Protein AF-A0A5E7ZYU6-F1 (afdb_monomer_lite)

Secondary structure (DSSP, 8-state):
-------------------------PPP---S-BGGG---S-HHHHHHHHHHHHHHHHTT--GGGEEEEEEE-SSSSEEEEEEEHHHHHHHHHHHHHHHHHHHHHTS-----------PPPS-SSS--EEEEEETTTTEEEEEE--

Radius of gyration: 27.11 Å; chains: 1; bounding box: 69×70×67 Å

Sequence (146 aa):
MKKILPLLFMVISIACGAGKDSRPQTPLRIDAPLLSEFSTNNSDLTRALDQIITYLDSKNAPTDSLYLTDYQTDSIPWAFRIDHYRAFVEQDKFDREMAKEDSLRQLPSGGRGEIVYVPKSGNQSGHDRWITYNPKTSEINDYLDQ

Foldseek 3Di:
DDDDDDDPPPPPPPPPPPPPPPPPDPDQDDPFAQLVPDDDPPPLVVVLSVLVLVVCVVVVAPSVFKTFPDWDDPDPQTKTKIAGNVVSVLVVVVVVVVVVVVVVVPDPDPDDDDPDDDRDDFQPPQRIWIWTAGSVPRDIDIDRTD

pLDDT: mean 78.65, std 19.99, range [38.66, 98.25]

Structure (mmCIF, N/CA/C/O backbone):
data_AF-A0A5E7ZYU6-F1
#
_entry.id   AF-A0A5E7ZYU6-F1
#
loop_
_atom_site.group_PDB
_atom_site.id
_atom_site.type_symbol
_atom_site.label_atom_id
_atom_site.label_alt_id
_atom_site.label_comp_id
_atom_site.label_asym_id
_atom_site.label_entity_id
_atom_site.label_seq_id
_atom_site.pdbx_PDB_ins_code
_atom_site.Cartn_x
_atom_site.Cartn_y
_atom_site.Cartn_z
_atom_site.occupancy
_atom_site.B_iso_or_equiv
_atom_site.auth_seq_id
_atom_site.auth_comp_id
_atom_site.auth_asym_id
_atom_site.auth_atom_id
_atom_site.pdbx_PDB_model_num
ATOM 1 N N . MET A 1 1 ? 53.145 53.330 -49.407 1.00 46.53 1 MET A N 1
ATOM 2 C CA . MET A 1 1 ? 51.760 52.823 -49.531 1.00 46.53 1 MET A CA 1
ATOM 3 C C . MET A 1 1 ? 51.791 51.326 -49.829 1.00 46.53 1 MET A C 1
ATOM 5 O O . MET A 1 1 ? 52.088 50.953 -50.954 1.00 46.53 1 MET A O 1
ATOM 9 N N . LYS A 1 2 ? 51.529 50.475 -48.831 1.00 38.66 2 LYS A N 1
ATOM 10 C CA . LYS A 1 2 ? 51.184 49.050 -48.989 1.00 38.66 2 LYS A CA 1
ATOM 11 C C . LYS A 1 2 ? 50.161 48.696 -47.904 1.00 38.66 2 LYS A C 1
ATOM 13 O O . LYS A 1 2 ? 50.204 49.255 -46.814 1.00 38.66 2 LYS A O 1
ATOM 18 N N . LYS A 1 3 ? 49.181 47.893 -48.305 1.00 41.81 3 LYS A N 1
ATOM 19 C CA . LYS A 1 3 ? 47.851 47.730 -47.713 1.00 41.81 3 LYS A CA 1
ATOM 20 C C . LYS A 1 3 ? 47.840 46.665 -46.600 1.00 41.81 3 LYS A C 1
ATOM 22 O O . LYS A 1 3 ? 48.513 45.654 -46.735 1.00 41.81 3 LYS A O 1
ATOM 27 N N . ILE A 1 4 ? 47.067 46.952 -45.548 1.00 48.88 4 ILE A N 1
ATOM 28 C CA . ILE A 1 4 ? 46.089 46.117 -44.813 1.00 48.88 4 ILE A CA 1
ATOM 29 C C . ILE A 1 4 ? 46.239 44.586 -44.931 1.00 48.88 4 ILE A C 1
ATOM 31 O O . ILE A 1 4 ? 46.074 44.068 -46.031 1.00 48.88 4 ILE A O 1
ATOM 35 N N . LEU A 1 5 ? 46.339 43.881 -43.790 1.00 42.84 5 LEU A N 1
ATOM 36 C CA . LEU A 1 5 ? 45.341 42.869 -43.379 1.00 42.84 5 LEU A CA 1
ATOM 37 C C . LEU A 1 5 ? 45.514 42.469 -41.894 1.00 42.84 5 LEU A C 1
ATOM 39 O O . LEU A 1 5 ? 46.620 42.096 -41.504 1.00 42.84 5 LEU A O 1
ATOM 43 N N . PRO A 1 6 ? 44.465 42.542 -41.050 1.00 49.28 6 PRO A N 1
ATOM 44 C CA . PRO A 1 6 ? 44.532 42.074 -39.672 1.00 49.28 6 PRO A CA 1
ATOM 45 C C . PRO A 1 6 ? 44.463 40.544 -39.623 1.00 49.28 6 PRO A C 1
ATOM 47 O O . PRO A 1 6 ? 43.650 39.915 -40.302 1.00 49.28 6 PRO A O 1
ATOM 50 N N . LEU A 1 7 ? 45.329 39.958 -38.798 1.00 42.81 7 LEU A N 1
ATOM 51 C CA . LEU A 1 7 ? 45.365 38.535 -38.485 1.00 42.81 7 LEU A CA 1
ATOM 52 C C . LEU A 1 7 ? 44.094 38.177 -37.696 1.00 42.81 7 LEU A C 1
ATOM 54 O O . LEU A 1 7 ? 43.978 38.468 -36.506 1.00 42.81 7 LEU A O 1
ATOM 58 N N . LEU A 1 8 ? 43.116 37.599 -38.388 1.00 38.75 8 LEU A N 1
ATOM 59 C CA . LEU A 1 8 ? 41.886 37.077 -37.806 1.00 38.75 8 LEU A CA 1
ATOM 60 C C . LEU A 1 8 ? 42.243 35.825 -36.985 1.00 38.75 8 LEU A C 1
ATOM 62 O O . LEU A 1 8 ? 42.435 34.745 -37.542 1.00 38.75 8 LEU A O 1
ATOM 66 N N . PHE A 1 9 ? 42.375 35.965 -35.665 1.00 43.88 9 PHE A N 1
ATOM 67 C CA . PHE A 1 9 ? 42.447 34.819 -34.759 1.00 43.88 9 PHE A CA 1
ATOM 68 C C . PHE A 1 9 ? 41.070 34.146 -34.733 1.00 43.88 9 PHE A C 1
ATOM 70 O O . PHE A 1 9 ? 40.143 34.581 -34.051 1.00 43.88 9 PHE A O 1
ATOM 77 N N . MET A 1 10 ? 40.930 33.101 -35.544 1.00 42.09 10 MET A N 1
ATOM 78 C CA . MET A 1 10 ? 39.777 32.214 -35.556 1.00 42.09 10 MET A CA 1
ATOM 79 C C . MET A 1 10 ? 39.789 31.402 -34.256 1.00 42.09 10 MET A C 1
ATOM 81 O O . MET A 1 10 ? 40.557 30.454 -34.103 1.00 42.09 10 MET A O 1
ATOM 85 N N . VAL A 1 11 ? 38.960 31.807 -33.293 1.00 48.22 11 VAL A N 1
ATOM 86 C CA . VAL A 1 11 ? 38.672 31.021 -32.091 1.00 48.22 11 VAL A CA 1
ATOM 87 C C . VAL A 1 11 ? 37.893 29.786 -32.536 1.00 48.22 11 VAL A C 1
ATOM 89 O O . VAL A 1 11 ? 36.687 29.847 -32.777 1.00 48.22 11 VAL A O 1
ATOM 92 N N . ILE A 1 12 ? 38.588 28.658 -32.674 1.00 51.22 12 ILE A N 1
ATOM 93 C CA . ILE A 1 12 ? 37.953 27.351 -32.833 1.00 51.22 12 ILE A CA 1
ATOM 94 C C . ILE A 1 12 ? 37.361 26.997 -31.469 1.00 51.22 12 ILE A C 1
ATOM 96 O O . ILE A 1 12 ? 38.021 26.429 -30.602 1.00 51.22 12 ILE A O 1
ATOM 100 N N . SER A 1 13 ? 36.105 27.387 -31.265 1.00 45.88 13 SER A N 1
ATOM 101 C CA . SER A 1 13 ? 35.298 26.865 -30.169 1.00 45.88 13 SER A CA 1
ATOM 102 C C . SER A 1 13 ? 34.994 25.407 -30.493 1.00 45.88 13 SER A C 1
ATOM 104 O O . SER A 1 13 ? 34.065 25.112 -31.241 1.00 45.88 13 SER A O 1
ATOM 106 N N . ILE A 1 14 ? 35.792 24.486 -29.951 1.00 50.19 14 ILE A N 1
ATOM 107 C CA . ILE A 1 14 ? 35.398 23.082 -29.840 1.00 50.19 14 ILE A CA 1
ATOM 108 C C . ILE A 1 14 ? 34.304 23.045 -28.773 1.00 50.19 14 ILE A C 1
ATOM 110 O O . ILE A 1 14 ? 34.547 22.772 -27.600 1.00 50.19 14 ILE A O 1
ATOM 114 N N . ALA A 1 15 ? 33.079 23.366 -29.178 1.00 44.06 15 ALA A N 1
ATOM 115 C CA . ALA A 1 15 ? 31.910 22.905 -28.463 1.00 44.06 15 ALA A CA 1
ATOM 116 C C . ALA A 1 15 ? 31.835 21.394 -28.712 1.00 44.06 15 ALA A C 1
ATOM 118 O O . ALA A 1 15 ? 31.162 20.932 -29.631 1.00 44.06 15 ALA A O 1
ATOM 119 N N . CYS A 1 16 ? 32.563 20.615 -27.907 1.00 46.97 16 CYS A N 1
ATOM 120 C CA . CYS A 1 16 ? 32.175 19.236 -27.653 1.00 46.97 16 CYS A CA 1
ATOM 121 C C . CYS A 1 16 ? 30.817 19.322 -26.967 1.00 46.97 16 CYS A C 1
ATOM 123 O O . CYS A 1 16 ? 30.721 19.479 -25.750 1.00 46.97 16 CYS A O 1
ATOM 125 N N . GLY A 1 17 ? 29.764 19.312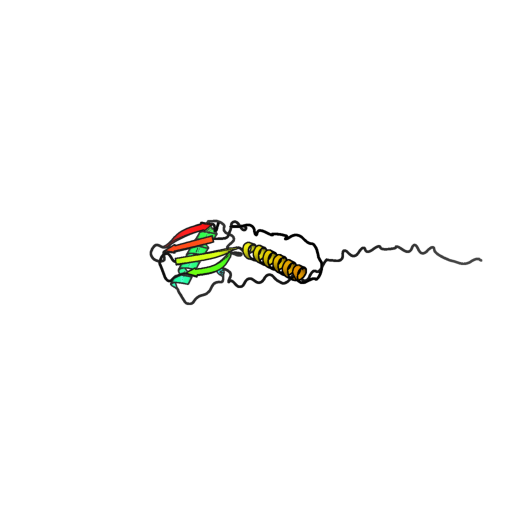 -27.784 1.00 44.34 17 GLY A N 1
ATOM 126 C CA . GLY A 1 17 ? 28.420 19.068 -27.318 1.00 44.34 17 GLY A CA 1
ATOM 127 C C . GLY A 1 17 ? 28.471 17.773 -26.531 1.00 44.34 17 GLY A C 1
ATOM 128 O O . GLY A 1 17 ? 28.723 16.709 -27.092 1.00 44.34 17 GLY A O 1
ATOM 129 N N . ALA A 1 18 ? 28.272 17.878 -25.220 1.0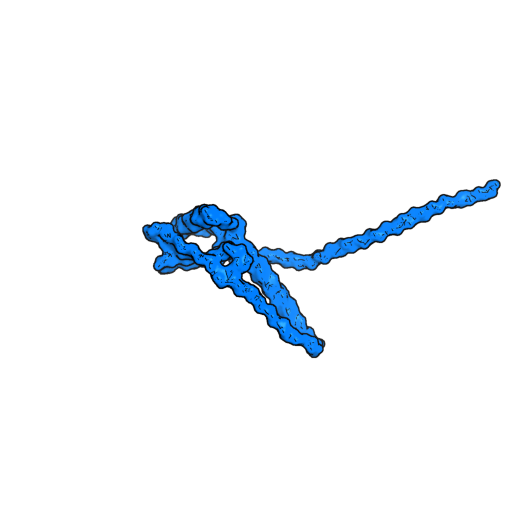0 48.84 18 ALA A N 1
ATOM 130 C CA . ALA A 1 18 ? 27.796 16.765 -24.436 1.00 48.84 18 ALA A CA 1
ATOM 131 C C . ALA A 1 18 ? 26.482 16.353 -25.097 1.00 48.84 18 ALA A C 1
ATOM 133 O O . ALA A 1 18 ? 25.446 16.991 -24.895 1.00 48.84 18 ALA A O 1
ATOM 134 N N . GLY A 1 19 ? 26.552 15.354 -25.977 1.00 45.38 19 GLY A N 1
ATOM 135 C CA . GLY A 1 19 ? 25.383 14.642 -26.439 1.00 45.38 19 GLY A CA 1
ATOM 136 C C . GLY A 1 19 ? 24.723 14.127 -25.178 1.00 45.38 19 GLY A C 1
ATOM 137 O O . GLY A 1 19 ? 25.194 13.167 -24.577 1.00 45.38 19 GLY A O 1
ATOM 138 N N . LYS A 1 20 ? 23.689 14.833 -24.713 1.00 46.19 20 LYS A N 1
ATOM 139 C CA . LYS A 1 20 ? 22.729 14.250 -23.794 1.00 46.19 20 LYS A CA 1
ATOM 140 C C . LYS A 1 20 ? 22.242 13.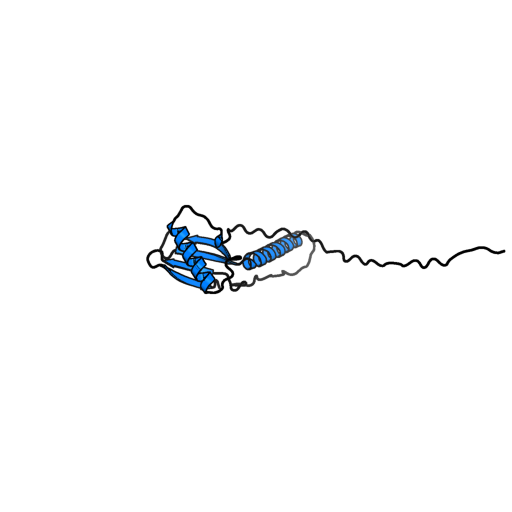016 -24.529 1.00 46.19 20 LYS A C 1
ATOM 142 O O . LYS A 1 20 ? 21.503 13.152 -25.506 1.00 46.19 20 LYS A O 1
ATOM 147 N N . ASP A 1 21 ? 22.708 11.855 -24.080 1.00 45.53 21 ASP A N 1
ATOM 148 C CA . ASP A 1 21 ? 22.101 10.559 -24.337 1.00 45.53 21 ASP A CA 1
ATOM 149 C C . ASP A 1 21 ? 20.642 10.674 -23.888 1.00 45.53 21 ASP A C 1
ATOM 151 O O . ASP A 1 21 ? 20.255 10.334 -22.774 1.00 45.53 21 ASP A O 1
ATOM 155 N N . SER A 1 22 ? 19.819 11.242 -24.759 1.00 52.50 22 SER A N 1
ATOM 156 C CA . SER A 1 22 ? 18.376 11.316 -24.629 1.00 52.50 22 SER A CA 1
ATOM 157 C C . SER A 1 22 ? 17.845 9.985 -25.124 1.00 52.50 22 SER A C 1
ATOM 159 O O . SER A 1 22 ? 17.102 9.897 -26.098 1.00 52.50 22 SER A O 1
ATOM 161 N N . ARG A 1 23 ? 18.273 8.906 -24.455 1.00 54.34 23 ARG A N 1
ATOM 162 C CA . ARG A 1 23 ? 17.544 7.649 -24.556 1.00 54.34 23 ARG A CA 1
ATOM 163 C C . ARG A 1 23 ? 16.117 7.986 -24.129 1.00 54.34 23 ARG A C 1
ATOM 165 O O . ARG A 1 23 ? 15.961 8.565 -23.051 1.00 54.34 23 ARG A O 1
ATOM 172 N N . PRO A 1 24 ? 15.101 7.708 -24.956 1.00 50.44 24 PRO A N 1
ATOM 173 C CA . PRO A 1 24 ? 13.725 7.940 -24.560 1.00 50.44 24 PRO A CA 1
ATOM 174 C C . PRO A 1 24 ? 13.473 7.147 -23.278 1.00 50.44 24 PRO A C 1
ATOM 176 O O . PRO A 1 24 ? 13.472 5.916 -23.278 1.00 50.44 24 PRO A O 1
ATOM 179 N N . GLN A 1 25 ? 13.344 7.858 -22.159 1.00 57.88 25 GLN A N 1
ATOM 180 C CA . GLN A 1 25 ? 12.895 7.257 -20.919 1.00 57.88 25 GLN A CA 1
ATOM 181 C C . GLN A 1 25 ? 11.412 6.991 -21.114 1.00 57.88 25 GLN A C 1
ATOM 183 O O . GLN A 1 25 ? 10.606 7.919 -21.124 1.00 57.88 25 GLN A O 1
ATOM 188 N N . THR A 1 26 ? 11.048 5.729 -21.333 1.00 65.50 26 THR A N 1
ATOM 189 C CA . THR A 1 26 ? 9.652 5.318 -21.156 1.00 65.50 26 THR A CA 1
ATOM 190 C C . THR A 1 26 ? 9.245 5.764 -19.750 1.00 65.50 26 THR A C 1
ATOM 192 O O . THR A 1 26 ? 9.991 5.459 -18.814 1.00 65.50 26 THR A O 1
ATOM 195 N N . PRO A 1 27 ? 8.159 6.530 -19.578 1.00 76.88 27 PRO A N 1
ATOM 196 C CA . PRO A 1 27 ? 7.738 6.947 -18.250 1.00 76.88 27 PRO A CA 1
ATOM 197 C C . PRO A 1 27 ? 7.449 5.705 -17.406 1.00 76.88 27 PRO A C 1
ATOM 199 O O . PRO A 1 27 ? 6.871 4.742 -17.913 1.00 76.88 27 PRO A O 1
ATOM 202 N N . LEU A 1 28 ? 7.869 5.726 -16.140 1.00 83.88 28 LEU A N 1
ATOM 203 C CA . LEU A 1 28 ? 7.492 4.685 -15.190 1.00 83.88 28 LEU A CA 1
ATOM 204 C C . LEU A 1 28 ? 5.966 4.672 -15.075 1.00 83.88 28 LEU A C 1
ATOM 206 O O . LEU A 1 28 ? 5.351 5.717 -14.852 1.00 83.88 28 LEU A O 1
ATOM 210 N N . ARG A 1 29 ? 5.366 3.496 -15.244 1.00 82.81 29 ARG A N 1
ATOM 211 C CA . ARG A 1 29 ? 3.922 3.312 -15.156 1.00 82.81 29 ARG A CA 1
ATOM 212 C C . ARG A 1 29 ? 3.599 2.558 -13.872 1.00 82.81 29 ARG A C 1
ATOM 214 O O . ARG A 1 29 ? 4.045 1.430 -13.700 1.00 82.81 29 ARG A O 1
ATOM 221 N N . ILE A 1 30 ? 2.865 3.207 -12.974 1.00 89.06 30 ILE A N 1
ATOM 222 C CA . ILE A 1 30 ? 2.407 2.619 -11.715 1.00 89.06 30 ILE A CA 1
ATOM 223 C C . ILE A 1 30 ? 0.897 2.455 -11.825 1.00 89.06 30 ILE A C 1
ATOM 225 O O . ILE A 1 30 ? 0.161 3.438 -11.806 1.00 89.06 30 ILE A O 1
ATOM 229 N N . ASP A 1 31 ? 0.447 1.212 -11.964 1.00 88.75 31 ASP A N 1
ATOM 230 C CA . ASP A 1 31 ? -0.972 0.861 -12.073 1.00 88.75 31 ASP A CA 1
ATOM 231 C C . ASP A 1 31 ? -1.570 0.557 -10.681 1.00 88.75 31 ASP A C 1
ATOM 233 O O . ASP A 1 31 ? -2.334 -0.388 -10.500 1.00 88.75 31 ASP A O 1
ATOM 237 N N . ALA A 1 32 ? -1.195 1.356 -9.680 1.00 93.69 32 ALA A N 1
ATOM 238 C CA . ALA A 1 32 ? -1.700 1.291 -8.313 1.00 93.69 32 ALA A CA 1
ATOM 239 C C . ALA A 1 32 ? -1.937 2.718 -7.788 1.00 93.69 32 ALA A C 1
ATOM 241 O O . ALA A 1 32 ? -1.174 3.626 -8.126 1.00 93.69 32 ALA A O 1
ATOM 242 N N . PRO A 1 33 ? -2.984 2.950 -6.983 1.00 95.81 33 PRO A N 1
ATOM 243 C CA . PRO A 1 33 ? -3.221 4.247 -6.365 1.00 95.81 33 PRO A CA 1
ATOM 244 C C . PRO A 1 33 ? -2.241 4.499 -5.216 1.00 95.81 33 PRO A C 1
ATOM 246 O O . PRO A 1 33 ? -1.861 3.574 -4.491 1.00 95.81 33 PRO A O 1
ATOM 249 N N . LEU A 1 34 ? -1.883 5.769 -5.011 1.00 96.62 34 LEU A N 1
ATOM 250 C CA . LEU A 1 34 ? -1.240 6.199 -3.772 1.00 96.62 34 LEU A CA 1
ATOM 251 C C . LEU A 1 34 ? -2.142 5.845 -2.587 1.00 96.62 34 LEU A C 1
ATOM 253 O O . LEU A 1 34 ? -3.361 6.016 -2.649 1.00 96.62 34 LEU A O 1
ATOM 257 N N . LEU A 1 35 ? -1.542 5.361 -1.501 1.00 95.81 35 LEU A N 1
ATOM 258 C CA . LEU A 1 35 ? -2.266 4.911 -0.315 1.00 95.81 35 LEU A CA 1
ATOM 259 C C . LEU A 1 35 ? -3.155 6.026 0.254 1.00 95.81 35 LEU A C 1
ATOM 261 O O . LEU A 1 35 ? -4.303 5.778 0.608 1.00 95.81 35 LEU A O 1
ATOM 265 N N . SER A 1 36 ? -2.639 7.256 0.282 1.00 94.44 36 SER A N 1
ATOM 266 C CA . SER A 1 36 ? -3.342 8.457 0.747 1.00 94.44 36 SER A CA 1
ATOM 267 C C . SER A 1 36 ? -4.416 8.978 -0.214 1.00 94.44 36 SER A C 1
ATOM 269 O O . SER A 1 36 ? -5.262 9.772 0.191 1.00 94.44 36 SER A O 1
ATOM 271 N N . GLU A 1 37 ? -4.403 8.544 -1.475 1.00 95.12 37 GLU A N 1
ATOM 272 C CA . GLU A 1 37 ? -5.358 8.965 -2.508 1.00 95.12 37 GLU A CA 1
ATOM 273 C C . GLU A 1 37 ? -6.409 7.889 -2.810 1.00 95.12 37 GLU A C 1
ATOM 275 O O . GLU A 1 37 ? -7.345 8.120 -3.584 1.00 95.12 37 GLU A O 1
ATOM 280 N N . PHE A 1 38 ? -6.279 6.701 -2.210 1.00 95.62 38 PHE A N 1
ATOM 281 C CA . PHE A 1 38 ? -7.235 5.625 -2.403 1.00 95.62 38 PHE A CA 1
ATOM 282 C C . PHE A 1 38 ? -8.621 6.040 -1.899 1.00 95.62 38 PHE A C 1
ATOM 284 O O . PHE A 1 38 ? -8.807 6.416 -0.743 1.00 95.62 38 PHE A O 1
ATOM 291 N N . SER A 1 39 ? -9.623 5.917 -2.769 1.00 93.31 39 SER A N 1
ATOM 292 C CA . SER A 1 39 ? -11.010 6.244 -2.451 1.00 93.31 39 SER A CA 1
ATOM 293 C C . SER A 1 39 ? -11.931 5.059 -2.722 1.00 93.31 39 SER A C 1
ATOM 295 O O . SER A 1 39 ? -11.780 4.316 -3.690 1.00 93.31 39 SER A O 1
ATOM 297 N N . THR A 1 40 ? -12.899 4.865 -1.831 1.00 95.25 40 THR A N 1
ATOM 298 C CA . THR A 1 40 ? -13.888 3.788 -1.902 1.00 95.25 40 THR A CA 1
ATOM 299 C C . THR A 1 40 ? -15.182 4.224 -1.225 1.00 95.25 40 THR A C 1
ATOM 301 O O . THR A 1 40 ? -15.173 5.073 -0.336 1.00 95.25 40 THR A O 1
ATOM 304 N N . ASN A 1 41 ? -16.301 3.615 -1.619 1.00 96.44 41 ASN A N 1
ATOM 305 C CA . ASN A 1 41 ? -17.601 3.838 -0.979 1.00 96.44 41 ASN A CA 1
ATOM 306 C C . ASN A 1 41 ? -17.797 2.973 0.282 1.00 96.44 41 ASN A C 1
ATOM 308 O O . ASN A 1 41 ? -18.808 3.105 0.969 1.00 96.44 41 ASN A O 1
ATOM 312 N N . ASN A 1 42 ? -16.865 2.060 0.580 1.00 96.06 42 ASN A N 1
ATOM 313 C CA . ASN A 1 42 ? -16.908 1.235 1.782 1.00 96.06 42 ASN A CA 1
ATOM 314 C C . ASN A 1 42 ? -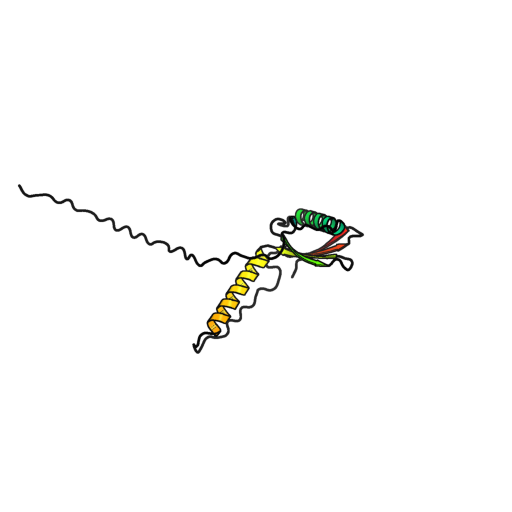16.322 2.009 2.974 1.00 96.06 42 ASN A C 1
ATOM 316 O O . ASN A 1 42 ? -15.106 2.104 3.120 1.00 96.06 42 ASN A O 1
ATOM 320 N N . SER A 1 43 ? -17.195 2.511 3.851 1.00 95.62 43 SER A N 1
ATOM 321 C CA . SER A 1 43 ? -16.799 3.321 5.009 1.00 95.62 43 SER A CA 1
ATOM 322 C C . SER A 1 43 ? -15.880 2.602 5.996 1.00 95.62 43 SER A C 1
ATOM 324 O O . SER A 1 43 ? -15.071 3.252 6.655 1.00 95.62 43 SER A O 1
ATOM 326 N N . ASP A 1 44 ? -16.006 1.279 6.130 1.00 95.62 44 ASP A N 1
ATOM 327 C CA . ASP A 1 44 ? -15.148 0.513 7.035 1.00 95.62 44 ASP A CA 1
ATOM 328 C C . ASP A 1 44 ? -13.748 0.339 6.438 1.00 95.62 44 ASP A C 1
ATOM 330 O O . ASP A 1 44 ? -12.762 0.446 7.165 1.00 95.62 44 ASP A O 1
ATOM 334 N N . LEU A 1 45 ? -13.649 0.165 5.115 1.00 96.94 45 LEU A N 1
ATOM 335 C CA . LEU A 1 45 ? -12.371 0.152 4.398 1.00 96.94 45 LEU A CA 1
ATOM 336 C C . LEU A 1 45 ? -11.680 1.518 4.440 1.00 96.94 45 LEU A C 1
ATOM 338 O O . LEU A 1 45 ? -10.489 1.572 4.728 1.00 96.94 45 LEU A O 1
ATOM 342 N N . THR A 1 46 ? -12.418 2.615 4.240 1.00 96.88 46 THR A N 1
ATOM 343 C CA . THR A 1 46 ? -11.882 3.976 4.417 1.00 96.88 46 THR A CA 1
ATOM 344 C C . THR A 1 46 ? -11.308 4.155 5.821 1.00 96.88 46 THR A C 1
ATOM 346 O O . THR A 1 46 ? -10.152 4.534 5.969 1.00 96.88 46 THR A O 1
ATOM 349 N N . ARG A 1 47 ? -12.070 3.782 6.859 1.00 96.31 47 ARG A N 1
ATOM 350 C CA . ARG A 1 47 ? -11.609 3.878 8.251 1.00 96.31 47 ARG A CA 1
ATOM 351 C C . ARG A 1 47 ? -10.367 3.023 8.509 1.00 96.31 47 ARG A C 1
ATOM 353 O O . ARG A 1 47 ? -9.471 3.466 9.220 1.00 96.31 47 ARG A O 1
ATOM 360 N N . ALA A 1 48 ? -10.315 1.808 7.963 1.00 97.25 48 ALA A N 1
ATOM 361 C CA . ALA A 1 48 ? -9.153 0.934 8.091 1.00 97.25 48 ALA A CA 1
ATOM 362 C C . ALA A 1 48 ? -7.901 1.573 7.474 1.00 97.25 48 ALA A C 1
ATOM 364 O O . ALA A 1 48 ? -6.856 1.610 8.118 1.00 97.25 48 ALA A O 1
ATOM 365 N N . LEU A 1 49 ? -8.019 2.124 6.264 1.00 97.44 49 LEU A N 1
ATOM 366 C CA . LEU A 1 49 ? -6.913 2.792 5.581 1.00 97.44 49 LEU A CA 1
ATOM 367 C C . LEU A 1 49 ? -6.452 4.047 6.326 1.00 97.44 49 LEU A C 1
ATOM 369 O O . LEU A 1 49 ? -5.251 4.213 6.507 1.00 97.44 49 LEU A O 1
ATOM 373 N N . ASP A 1 50 ? -7.367 4.858 6.861 1.00 97.25 50 ASP A N 1
ATOM 374 C CA . ASP A 1 50 ? -7.011 6.023 7.686 1.00 97.25 50 ASP A CA 1
ATOM 375 C C . ASP A 1 50 ? -6.198 5.618 8.929 1.00 97.25 50 ASP A C 1
ATOM 377 O O . ASP A 1 50 ? -5.213 6.270 9.291 1.00 97.25 50 ASP A O 1
ATOM 381 N N . GLN A 1 51 ? -6.586 4.518 9.588 1.00 97.69 51 GLN A N 1
ATOM 382 C CA . GLN A 1 51 ? -5.852 3.973 10.736 1.00 97.69 51 GLN A CA 1
ATOM 383 C C . GLN A 1 51 ? -4.470 3.454 10.328 1.00 97.69 51 GLN A C 1
ATOM 385 O O . GLN A 1 51 ? -3.490 3.709 11.027 1.00 97.69 51 GLN A O 1
ATOM 390 N N . ILE A 1 52 ? -4.378 2.763 9.190 1.00 97.62 52 ILE A N 1
ATOM 391 C CA . ILE A 1 52 ? -3.115 2.260 8.644 1.00 97.62 52 ILE A CA 1
ATOM 392 C C . ILE A 1 52 ? -2.175 3.417 8.281 1.00 97.62 52 ILE A C 1
ATOM 394 O O . ILE A 1 52 ? -1.006 3.380 8.657 1.00 97.62 52 ILE A O 1
ATOM 398 N N . ILE A 1 53 ? -2.672 4.460 7.612 1.00 97.19 53 ILE A N 1
ATOM 399 C CA . ILE A 1 53 ? -1.893 5.658 7.264 1.00 97.19 53 ILE A CA 1
ATOM 400 C C . ILE A 1 53 ? -1.382 6.333 8.536 1.00 97.19 53 ILE A C 1
ATOM 402 O O . ILE A 1 53 ? -0.180 6.532 8.677 1.00 97.19 53 ILE A O 1
ATOM 406 N N . THR A 1 54 ? -2.263 6.575 9.512 1.00 97.38 54 THR A N 1
ATOM 407 C CA . THR A 1 54 ? -1.885 7.178 10.803 1.00 97.38 54 THR A CA 1
ATOM 408 C C . THR A 1 54 ? -0.802 6.360 11.515 1.00 97.38 54 THR A C 1
ATOM 410 O O . THR A 1 54 ? 0.152 6.907 12.072 1.00 97.38 54 THR A O 1
ATOM 413 N N . TYR A 1 55 ? -0.926 5.032 11.493 1.00 96.94 55 TYR A N 1
ATOM 414 C CA . TYR A 1 55 ? 0.068 4.126 12.055 1.00 96.94 55 TYR A CA 1
ATOM 415 C C . TYR A 1 55 ? 1.418 4.231 11.334 1.00 96.94 55 TYR A C 1
ATOM 417 O O . TYR A 1 55 ? 2.460 4.337 11.986 1.00 96.94 55 TYR A O 1
ATOM 425 N N . LEU A 1 56 ? 1.416 4.231 10.002 1.00 95.25 56 LEU A N 1
ATOM 426 C CA . LEU A 1 56 ? 2.623 4.342 9.184 1.00 95.25 56 LEU A CA 1
ATOM 427 C C . LEU A 1 56 ? 3.310 5.704 9.354 1.00 95.25 56 LEU A C 1
ATOM 429 O O . LEU A 1 56 ? 4.531 5.746 9.528 1.00 95.25 56 LEU A O 1
ATOM 433 N N . ASP A 1 57 ? 2.542 6.791 9.421 1.00 95.50 57 ASP A N 1
ATOM 434 C CA . ASP A 1 57 ? 3.045 8.132 9.732 1.00 95.50 57 ASP A CA 1
ATOM 435 C C . ASP A 1 57 ? 3.716 8.164 11.112 1.00 95.50 57 ASP A C 1
ATOM 437 O O . ASP A 1 57 ? 4.816 8.698 11.263 1.00 95.50 57 ASP A O 1
ATOM 441 N N . SER A 1 58 ? 3.123 7.509 12.121 1.00 96.06 58 SER A N 1
ATOM 442 C CA . SER A 1 58 ? 3.714 7.416 13.467 1.00 96.06 58 SER A CA 1
ATOM 443 C C . SER A 1 58 ? 5.057 6.669 13.498 1.00 96.06 58 SER A C 1
ATOM 445 O O . SER A 1 58 ? 5.874 6.883 14.395 1.00 96.06 58 SER A O 1
ATOM 447 N N . LYS A 1 59 ? 5.311 5.818 12.495 1.00 92.50 59 LYS A N 1
ATOM 448 C CA . LYS A 1 59 ? 6.586 5.122 12.283 1.00 92.50 59 LYS A CA 1
ATOM 449 C C . LYS A 1 59 ? 7.568 5.891 11.395 1.00 92.50 59 LYS A C 1
ATOM 451 O O . LYS A 1 59 ? 8.653 5.375 11.134 1.00 92.50 59 LYS A O 1
ATOM 456 N N . ASN A 1 60 ? 7.231 7.105 10.957 1.00 92.12 60 ASN A N 1
ATOM 457 C CA . ASN A 1 60 ? 7.986 7.879 9.967 1.00 92.12 60 ASN A CA 1
ATOM 458 C C . ASN A 1 60 ? 8.134 7.150 8.617 1.00 92.12 60 ASN A C 1
ATOM 460 O O . ASN A 1 60 ? 9.182 7.236 7.972 1.00 92.12 60 ASN A O 1
ATOM 464 N N . ALA A 1 61 ? 7.119 6.389 8.198 1.00 91.69 61 ALA A N 1
ATOM 465 C CA . ALA A 1 61 ? 7.092 5.832 6.850 1.00 91.69 61 ALA A CA 1
ATOM 466 C C . ALA A 1 61 ? 6.782 6.941 5.819 1.00 91.69 61 ALA A C 1
ATOM 468 O O . ALA A 1 61 ? 6.035 7.866 6.136 1.00 91.69 61 ALA A O 1
ATOM 469 N N . PRO A 1 62 ? 7.321 6.865 4.589 1.00 92.62 62 PRO A N 1
ATOM 470 C CA . PRO A 1 62 ? 7.118 7.886 3.562 1.00 92.62 62 PRO A CA 1
ATOM 471 C C . PRO A 1 62 ? 5.774 7.678 2.846 1.00 92.62 62 PRO A C 1
ATOM 473 O O . PRO A 1 62 ? 5.720 7.193 1.718 1.00 92.62 62 PRO A O 1
ATOM 476 N N . THR A 1 63 ? 4.666 7.981 3.523 1.00 90.81 63 THR A N 1
ATOM 477 C CA . THR A 1 63 ? 3.294 7.707 3.049 1.00 90.81 63 THR A CA 1
ATOM 478 C C . THR A 1 63 ? 2.932 8.388 1.724 1.00 90.81 63 THR A C 1
ATOM 480 O O . THR A 1 63 ? 2.077 7.883 1.000 1.00 90.81 63 THR A O 1
ATOM 483 N N . ASP A 1 64 ? 3.638 9.454 1.343 1.00 92.81 64 ASP A N 1
ATOM 484 C CA . ASP A 1 64 ? 3.557 10.140 0.043 1.00 92.81 64 ASP A CA 1
ATOM 485 C C . ASP A 1 64 ? 4.121 9.334 -1.142 1.00 92.81 64 ASP A C 1
ATOM 487 O O . ASP A 1 64 ? 3.983 9.725 -2.301 1.00 92.81 64 ASP A O 1
ATOM 491 N N . SER A 1 65 ? 4.755 8.199 -0.862 1.00 94.25 65 SER A N 1
ATOM 492 C CA . SER A 1 65 ? 5.362 7.313 -1.854 1.00 94.25 65 SER A CA 1
ATOM 493 C C . SER A 1 65 ? 4.984 5.846 -1.648 1.00 94.25 65 SER A C 1
ATOM 495 O O . SER A 1 65 ? 5.614 4.960 -2.232 1.00 94.25 65 SER A O 1
ATOM 497 N N . LEU A 1 66 ? 3.950 5.591 -0.841 1.00 95.75 66 LEU A N 1
ATOM 498 C CA . LEU A 1 66 ? 3.365 4.272 -0.626 1.00 95.75 66 LEU A CA 1
ATOM 499 C C . LEU A 1 66 ? 2.111 4.099 -1.478 1.00 95.75 66 LEU A C 1
ATOM 501 O O . LEU A 1 66 ? 1.251 4.976 -1.526 1.00 95.75 66 LEU A O 1
ATOM 505 N N . TYR A 1 67 ? 1.994 2.942 -2.114 1.00 96.44 67 TYR A N 1
ATOM 506 C CA . TYR A 1 67 ? 0.912 2.600 -3.027 1.00 96.44 67 TYR A CA 1
ATOM 507 C C . TYR A 1 67 ? 0.174 1.377 -2.508 1.00 96.44 67 TYR A C 1
ATOM 509 O O . TYR A 1 67 ? 0.809 0.405 -2.107 1.00 96.44 67 TYR A O 1
ATOM 517 N N . LEU A 1 68 ? -1.158 1.407 -2.532 1.00 96.88 68 LEU A N 1
ATOM 518 C CA . LEU A 1 68 ? -1.970 0.242 -2.188 1.00 96.88 68 LEU A CA 1
ATOM 519 C C . LEU A 1 68 ? -2.040 -0.686 -3.404 1.00 96.88 68 LEU A C 1
ATOM 521 O O . LEU A 1 68 ? -2.774 -0.403 -4.351 1.00 96.88 68 LEU A O 1
ATOM 525 N N . THR A 1 69 ? -1.269 -1.771 -3.392 1.00 95.19 69 THR A N 1
ATOM 526 C CA . THR A 1 69 ? -1.150 -2.677 -4.545 1.00 95.19 69 THR A CA 1
ATOM 527 C C . THR A 1 69 ? -2.128 -3.838 -4.500 1.00 95.19 69 THR A C 1
ATOM 529 O O . THR A 1 69 ? -2.550 -4.308 -5.553 1.00 95.19 69 THR A O 1
ATOM 532 N N . ASP A 1 70 ? -2.532 -4.269 -3.305 1.00 95.75 70 ASP A N 1
ATOM 533 C CA . ASP A 1 70 ? -3.555 -5.299 -3.128 1.00 95.75 70 ASP A CA 1
ATOM 534 C C . ASP A 1 70 ? -4.238 -5.184 -1.757 1.00 95.75 70 ASP A C 1
ATOM 536 O O . ASP A 1 70 ? -3.668 -4.637 -0.809 1.00 95.75 70 ASP A O 1
ATOM 540 N N . TYR A 1 71 ? -5.459 -5.706 -1.634 1.00 97.06 71 TYR A N 1
ATOM 541 C CA . TYR A 1 71 ? -6.136 -5.847 -0.346 1.00 97.06 71 TYR A CA 1
ATOM 542 C C . TYR A 1 71 ? -7.210 -6.944 -0.352 1.00 97.06 71 TYR A C 1
ATOM 544 O O . TYR A 1 71 ? -7.941 -7.138 -1.322 1.00 97.06 71 TYR A O 1
ATOM 552 N N . GLN A 1 72 ? -7.372 -7.614 0.791 1.00 97.44 72 GLN A N 1
ATOM 553 C CA . GLN A 1 72 ? -8.365 -8.663 1.015 1.00 97.44 72 GLN A CA 1
ATOM 554 C C . GLN A 1 72 ? -9.195 -8.354 2.265 1.00 97.44 72 GLN A C 1
ATOM 556 O O . GLN A 1 72 ? -8.661 -8.123 3.349 1.00 97.44 72 GLN A O 1
ATOM 561 N N . THR A 1 73 ? -10.523 -8.356 2.114 1.00 97.19 73 THR A N 1
ATOM 562 C CA . THR A 1 73 ? -11.478 -7.988 3.183 1.00 97.19 73 THR A CA 1
ATOM 563 C C . THR A 1 73 ? -12.558 -9.045 3.437 1.00 97.19 73 THR A C 1
ATOM 565 O O . THR A 1 73 ? -13.478 -8.822 4.225 1.00 97.19 73 THR A O 1
ATOM 568 N N . ASP A 1 74 ? -12.448 -10.209 2.794 1.00 95.75 74 ASP A N 1
ATOM 569 C CA . ASP A 1 74 ? -13.396 -11.329 2.899 1.00 95.75 74 ASP A CA 1
ATOM 570 C C . ASP A 1 74 ? -13.304 -12.098 4.232 1.00 95.75 74 ASP A C 1
ATOM 572 O O . ASP A 1 74 ? -14.230 -12.815 4.614 1.00 95.75 74 ASP A O 1
ATOM 576 N N . SER A 1 75 ? -12.201 -11.928 4.958 1.00 93.62 75 SER A N 1
ATOM 577 C CA . SER A 1 75 ? -11.883 -12.612 6.204 1.00 93.62 75 SER A CA 1
ATOM 578 C C . SER A 1 75 ? -11.149 -11.668 7.154 1.00 93.62 75 SER A C 1
ATOM 580 O O . SER A 1 75 ? -10.535 -10.695 6.733 1.00 93.62 75 SER A O 1
ATOM 582 N N . ILE A 1 76 ? -11.270 -11.912 8.461 1.00 94.44 76 ILE A N 1
ATOM 583 C CA . ILE A 1 76 ? -10.592 -11.121 9.498 1.00 94.44 76 ILE A CA 1
ATOM 584 C C . ILE A 1 76 ? -9.371 -11.914 9.993 1.00 94.44 76 ILE A C 1
ATOM 586 O O . ILE A 1 76 ? -9.549 -13.081 10.355 1.00 94.44 76 ILE A O 1
ATOM 590 N N . PRO A 1 77 ? -8.178 -11.294 10.095 1.00 96.69 77 PRO A N 1
ATOM 591 C CA . PRO A 1 77 ? -7.899 -9.880 9.814 1.00 96.69 77 PRO A CA 1
ATOM 592 C C . PRO A 1 77 ? -7.876 -9.558 8.312 1.00 96.69 77 PRO A C 1
ATOM 594 O O . PRO A 1 77 ? -7.472 -10.388 7.505 1.00 96.69 77 PRO A O 1
ATOM 597 N N . TRP A 1 78 ? -8.291 -8.337 7.960 1.00 98.25 78 TRP A N 1
ATOM 598 C CA . TRP A 1 78 ? -8.138 -7.796 6.609 1.00 98.25 78 TRP A CA 1
ATOM 599 C C . TRP A 1 78 ? -6.658 -7.666 6.277 1.00 98.25 78 TRP A C 1
ATOM 601 O O . TRP A 1 78 ? -5.874 -7.314 7.157 1.00 98.25 78 TRP A O 1
ATOM 611 N N . ALA A 1 79 ? -6.285 -7.912 5.028 1.00 97.81 79 ALA A N 1
ATOM 612 C CA . ALA A 1 79 ? -4.904 -7.856 4.572 1.00 97.81 79 ALA A CA 1
ATOM 613 C C . ALA A 1 79 ? -4.707 -6.754 3.531 1.00 97.81 79 ALA A C 1
ATOM 615 O O . ALA A 1 79 ? -5.575 -6.534 2.691 1.00 97.81 79 ALA A O 1
ATOM 616 N N . PHE A 1 80 ? -3.562 -6.081 3.589 1.00 97.25 80 PHE A N 1
ATOM 617 C CA . PHE A 1 80 ? -3.193 -4.972 2.719 1.00 97.25 80 PHE A CA 1
ATOM 618 C C . PHE A 1 80 ? -1.747 -5.144 2.276 1.00 97.25 80 PHE A C 1
ATOM 620 O O . PHE A 1 80 ? -0.853 -5.276 3.116 1.00 97.25 80 PHE A O 1
ATOM 627 N N . ARG A 1 81 ? -1.519 -5.096 0.967 1.00 95.81 81 ARG A N 1
ATOM 628 C CA . ARG A 1 81 ? -0.188 -5.009 0.381 1.00 95.81 81 ARG A CA 1
ATOM 629 C C . ARG A 1 81 ? 0.081 -3.570 -0.025 1.00 95.81 81 ARG A C 1
ATOM 631 O O . ARG A 1 81 ? -0.704 -2.965 -0.755 1.00 95.81 81 ARG A O 1
ATOM 638 N N . ILE A 1 82 ? 1.172 -3.024 0.492 1.00 95.50 82 ILE A N 1
ATOM 639 C CA . ILE A 1 82 ? 1.560 -1.638 0.283 1.00 95.50 82 ILE A CA 1
ATOM 640 C C . ILE A 1 82 ? 3.005 -1.618 -0.188 1.00 95.50 82 ILE A C 1
ATOM 642 O O . ILE A 1 82 ? 3.903 -1.992 0.563 1.00 95.50 82 ILE A O 1
ATOM 646 N N . ASP A 1 83 ? 3.230 -1.135 -1.402 1.00 93.81 83 ASP A N 1
ATOM 647 C CA . ASP A 1 83 ? 4.560 -1.093 -2.003 1.00 93.81 83 ASP A CA 1
ATOM 648 C C . ASP A 1 83 ? 5.040 0.354 -2.132 1.00 93.81 83 ASP A C 1
ATOM 650 O O . ASP A 1 83 ? 4.275 1.275 -2.432 1.00 93.81 83 ASP A O 1
ATOM 654 N N . HIS A 1 84 ? 6.329 0.579 -1.899 1.00 94.25 84 HIS A N 1
ATOM 655 C CA . HIS A 1 84 ? 6.936 1.892 -2.061 1.00 94.25 84 HIS A CA 1
ATOM 656 C C . HIS A 1 84 ? 7.286 2.159 -3.529 1.00 94.25 84 HIS A C 1
ATOM 658 O O . HIS A 1 84 ? 7.630 1.245 -4.275 1.00 94.25 84 HIS A O 1
ATOM 664 N N . TYR A 1 85 ? 7.325 3.433 -3.932 1.00 92.19 85 TYR A N 1
ATOM 665 C CA . TYR A 1 85 ? 7.720 3.885 -5.275 1.00 92.19 85 TYR A CA 1
ATOM 666 C C . TYR A 1 85 ? 8.946 3.146 -5.852 1.00 92.19 85 TYR A C 1
ATOM 668 O O . TYR A 1 85 ? 9.001 2.797 -7.032 1.00 92.19 85 TYR A O 1
ATOM 676 N N . ARG A 1 86 ? 9.947 2.877 -5.003 1.00 89.62 86 ARG A N 1
ATOM 677 C CA . ARG A 1 86 ? 11.175 2.178 -5.403 1.00 89.62 86 ARG A CA 1
ATOM 678 C C . ARG A 1 86 ? 10.926 0.753 -5.909 1.00 89.62 86 ARG A C 1
ATOM 680 O O . ARG A 1 86 ? 11.657 0.336 -6.801 1.00 89.62 86 ARG A O 1
ATOM 687 N N . ALA A 1 87 ? 9.933 0.034 -5.388 1.00 87.44 87 ALA A N 1
ATOM 688 C CA . ALA A 1 87 ? 9.586 -1.301 -5.873 1.00 87.44 87 ALA A CA 1
ATOM 689 C C . ALA A 1 87 ? 9.219 -1.257 -7.367 1.00 87.44 87 ALA A C 1
ATOM 691 O O . ALA A 1 87 ? 9.770 -2.014 -8.163 1.00 87.44 87 ALA A O 1
ATOM 692 N N . PHE A 1 88 ? 8.409 -0.277 -7.775 1.00 88.69 88 PHE A N 1
ATOM 693 C CA . PHE A 1 88 ? 8.035 -0.073 -9.178 1.00 88.69 88 PHE A CA 1
ATOM 694 C C . PHE A 1 88 ? 9.227 0.314 -10.059 1.00 88.69 88 PHE A C 1
ATOM 696 O O . PHE A 1 88 ? 9.349 -0.170 -11.180 1.00 88.69 88 PHE A O 1
ATOM 703 N N . VAL A 1 89 ? 10.138 1.156 -9.556 1.00 88.62 89 VAL A N 1
ATOM 704 C CA . VAL A 1 89 ? 11.371 1.513 -10.281 1.00 88.62 89 VAL A CA 1
ATOM 705 C C . VAL A 1 89 ? 12.237 0.282 -10.549 1.00 88.62 89 VAL A C 1
ATOM 707 O O . VAL A 1 89 ? 12.786 0.143 -11.640 1.00 88.62 89 VAL A O 1
ATOM 710 N N . GLU A 1 90 ? 12.414 -0.588 -9.554 1.00 84.88 90 GLU A N 1
ATOM 711 C CA . GLU A 1 90 ? 13.228 -1.795 -9.718 1.00 84.88 90 GLU A CA 1
ATOM 712 C C . GLU A 1 90 ? 12.540 -2.824 -10.627 1.00 84.88 90 GLU A C 1
ATOM 714 O O . GLU A 1 90 ? 13.220 -3.436 -11.451 1.00 84.88 90 GLU A O 1
ATOM 719 N N . GLN A 1 91 ? 11.209 -2.939 -10.565 1.00 83.69 91 GLN A N 1
ATOM 720 C CA . GLN A 1 91 ? 10.442 -3.775 -11.490 1.00 83.69 91 GLN A CA 1
ATOM 721 C C . GLN A 1 91 ? 10.564 -3.285 -12.943 1.00 83.69 91 GLN A C 1
ATOM 723 O O . GLN A 1 91 ? 10.897 -4.069 -13.825 1.00 83.69 91 GLN A O 1
ATOM 728 N N . ASP A 1 92 ? 10.402 -1.984 -13.203 1.00 85.75 92 ASP A N 1
ATOM 729 C CA . ASP A 1 92 ? 10.539 -1.425 -14.558 1.00 85.75 92 ASP A CA 1
ATOM 730 C C . ASP A 1 92 ? 11.958 -1.609 -15.121 1.00 85.75 92 ASP A C 1
ATOM 732 O O . ASP A 1 92 ? 12.135 -1.927 -16.298 1.00 85.75 92 ASP A O 1
ATOM 736 N N . LYS A 1 93 ? 12.995 -1.466 -14.284 1.00 83.88 93 LYS A N 1
ATOM 737 C CA . LYS A 1 93 ? 14.374 -1.782 -14.693 1.00 83.88 93 LYS A CA 1
ATOM 738 C C . LYS A 1 93 ? 14.517 -3.249 -15.086 1.00 83.88 93 LYS A C 1
ATOM 740 O O . LYS A 1 93 ? 15.163 -3.536 -16.094 1.00 83.88 93 LYS A O 1
ATOM 745 N N . PHE A 1 94 ? 13.939 -4.152 -14.294 1.00 80.06 94 PHE A N 1
ATOM 746 C CA . PHE A 1 94 ? 13.967 -5.584 -14.566 1.00 80.06 94 PHE A CA 1
ATOM 747 C C . PHE A 1 94 ? 13.274 -5.909 -15.893 1.00 80.06 94 PHE A C 1
ATOM 749 O O . PHE A 1 94 ? 13.888 -6.524 -16.766 1.00 80.06 94 PHE A O 1
ATOM 756 N N . ASP A 1 95 ? 12.056 -5.410 -16.095 1.00 82.31 95 ASP A N 1
ATOM 757 C CA . ASP A 1 95 ? 11.273 -5.656 -17.308 1.00 82.31 95 ASP A CA 1
ATOM 758 C C . ASP A 1 95 ? 12.001 -5.157 -18.568 1.00 82.31 95 ASP A C 1
ATOM 760 O O . ASP A 1 95 ? 11.999 -5.819 -19.610 1.00 82.31 95 ASP A O 1
ATOM 764 N N . ARG A 1 96 ? 12.700 -4.0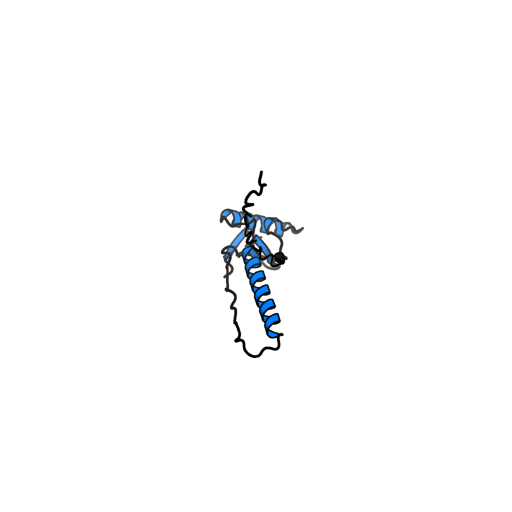15 -18.480 1.00 81.38 96 ARG A N 1
ATOM 765 C CA . ARG A 1 96 ? 13.516 -3.488 -19.587 1.00 81.38 96 ARG A CA 1
ATOM 766 C C . ARG A 1 96 ? 14.736 -4.342 -19.905 1.00 81.38 96 ARG A C 1
ATOM 768 O O . ARG A 1 96 ? 15.053 -4.503 -21.085 1.00 81.38 96 ARG A O 1
ATOM 775 N N . GLU A 1 97 ? 15.452 -4.835 -18.896 1.00 81.00 97 GLU A N 1
ATOM 776 C CA . GLU A 1 97 ? 16.601 -5.716 -19.137 1.00 81.00 97 GLU A CA 1
ATOM 777 C C . GLU A 1 97 ? 16.141 -7.048 -19.743 1.00 81.00 97 GLU A C 1
ATOM 779 O O . GLU A 1 97 ? 16.719 -7.477 -20.740 1.00 81.00 97 GLU A O 1
ATOM 784 N N . MET A 1 98 ? 15.030 -7.617 -19.265 1.00 77.44 98 MET A N 1
ATOM 785 C CA . MET A 1 98 ? 14.421 -8.812 -19.862 1.00 77.44 98 MET A CA 1
ATOM 786 C C . MET A 1 98 ? 14.011 -8.591 -21.326 1.00 77.44 98 MET A C 1
ATOM 788 O O . MET A 1 98 ? 14.389 -9.367 -22.203 1.00 77.44 98 MET A O 1
ATOM 792 N N . ALA A 1 99 ? 13.319 -7.489 -21.635 1.00 78.50 99 ALA A N 1
ATOM 793 C CA . ALA A 1 99 ? 12.915 -7.172 -23.009 1.00 78.50 99 ALA A CA 1
ATOM 794 C C . ALA A 1 99 ? 14.117 -6.976 -23.954 1.00 78.50 99 ALA A C 1
ATOM 796 O O . ALA A 1 99 ? 14.075 -7.326 -25.141 1.00 78.50 99 ALA A O 1
ATOM 797 N N . LYS A 1 100 ? 15.213 -6.415 -23.435 1.00 78.75 100 LYS A N 1
ATOM 798 C CA . LYS A 1 100 ? 16.472 -6.264 -24.167 1.00 78.75 100 LYS A CA 1
ATOM 799 C C . LYS A 1 100 ? 17.137 -7.617 -24.415 1.00 78.75 100 LYS A C 1
ATOM 801 O O . LYS A 1 100 ? 17.626 -7.836 -25.522 1.00 78.75 100 LYS A O 1
ATOM 806 N N . GLU A 1 101 ? 17.144 -8.521 -23.439 1.00 72.00 101 GLU A N 1
ATOM 807 C CA . GLU A 1 101 ? 17.650 -9.884 -23.625 1.00 72.00 101 GLU A CA 1
ATOM 808 C C . GLU A 1 101 ? 16.845 -10.663 -24.667 1.00 72.00 101 GLU A C 1
ATOM 810 O O . GLU A 1 101 ? 17.440 -11.234 -25.583 1.00 72.00 101 GLU A O 1
ATOM 815 N N . ASP A 1 102 ? 15.515 -10.623 -24.597 1.00 70.62 102 ASP A N 1
ATOM 816 C CA . ASP A 1 102 ? 14.644 -11.278 -25.579 1.00 70.62 102 ASP A CA 1
ATOM 817 C C . ASP A 1 102 ? 14.892 -10.752 -26.998 1.00 70.62 102 ASP A C 1
ATOM 819 O O . ASP A 1 102 ? 14.989 -11.529 -27.951 1.00 70.62 102 ASP A O 1
ATOM 823 N N . SER A 1 103 ? 15.092 -9.439 -27.140 1.00 71.94 103 SER A N 1
ATOM 824 C CA . SER A 1 103 ? 15.434 -8.811 -28.423 1.00 71.94 103 SER A CA 1
ATOM 825 C C . SER A 1 103 ? 16.797 -9.272 -28.954 1.00 71.94 103 SER A C 1
ATOM 827 O O . SER A 1 103 ? 16.965 -9.476 -30.156 1.00 71.94 103 SER A O 1
ATOM 829 N N . LEU A 1 104 ? 17.784 -9.459 -28.071 1.00 70.56 104 LEU A N 1
ATOM 830 C CA . LEU A 1 104 ? 19.118 -9.939 -28.441 1.00 70.56 104 LEU A CA 1
ATOM 831 C C . LEU A 1 104 ? 19.121 -11.430 -28.808 1.00 70.56 104 LEU A C 1
ATOM 833 O O . LEU A 1 104 ? 19.872 -11.825 -29.698 1.00 70.56 104 LEU A O 1
ATOM 837 N N . ARG A 1 105 ? 18.274 -12.249 -28.170 1.00 65.31 105 ARG A N 1
ATOM 838 C CA . ARG A 1 105 ? 18.103 -13.682 -28.483 1.00 65.31 105 ARG A CA 1
ATOM 839 C C . ARG A 1 105 ? 17.462 -13.921 -29.853 1.00 65.31 105 ARG A C 1
ATOM 841 O O . ARG A 1 105 ? 17.715 -14.954 -30.465 1.00 65.31 105 ARG A O 1
ATOM 848 N N . GLN A 1 106 ? 16.667 -12.976 -30.353 1.00 62.84 106 GLN A N 1
ATOM 849 C CA . GLN A 1 106 ? 16.044 -13.049 -31.682 1.00 62.84 106 GLN A CA 1
ATOM 850 C C . GLN A 1 106 ? 17.004 -12.704 -32.839 1.00 62.84 106 GLN A C 1
ATOM 852 O O . GLN A 1 106 ? 16.653 -12.899 -34.004 1.00 62.84 106 GLN A O 1
ATOM 857 N N . LEU A 1 107 ? 18.219 -12.214 -32.556 1.00 60.03 107 LEU A N 1
ATOM 858 C CA . LEU A 1 107 ? 19.220 -11.928 -33.586 1.00 60.03 107 LEU A CA 1
ATOM 859 C C . LEU A 1 107 ? 19.976 -13.208 -33.993 1.00 60.03 107 LEU A C 1
ATOM 861 O O . LEU A 1 107 ? 20.433 -13.959 -33.128 1.00 60.03 107 LEU A O 1
ATOM 865 N N . PRO A 1 108 ? 20.187 -13.458 -35.299 1.00 52.12 108 PRO A N 1
ATOM 866 C CA . PRO A 1 108 ? 20.947 -14.608 -35.767 1.00 52.12 108 PRO A CA 1
ATOM 867 C C . PRO A 1 108 ? 22.447 -14.347 -35.566 1.00 52.12 108 PRO A C 1
ATOM 869 O O . PRO A 1 108 ? 23.156 -13.961 -36.491 1.00 52.12 108 PRO A O 1
ATOM 872 N N . SER A 1 109 ? 22.960 -14.523 -34.351 1.00 52.62 109 SER A N 1
ATOM 873 C CA . SER A 1 109 ? 24.404 -14.479 -34.106 1.00 52.62 109 SER A CA 1
ATOM 874 C C . SER A 1 109 ? 24.809 -15.517 -33.073 1.00 52.62 109 SER A C 1
ATOM 876 O O . SER A 1 109 ? 24.473 -15.412 -31.895 1.00 52.62 109 SER A O 1
ATOM 878 N N . GLY A 1 110 ? 25.533 -16.529 -33.550 1.00 53.22 110 GLY A N 1
ATOM 879 C CA . GLY A 1 110 ? 26.109 -17.585 -32.736 1.00 53.22 110 GLY A CA 1
ATOM 880 C C . GLY A 1 110 ? 27.046 -17.028 -31.667 1.00 53.22 110 GLY A C 1
ATOM 881 O O . GLY A 1 110 ? 27.948 -16.245 -31.956 1.00 53.22 110 GLY A O 1
ATOM 882 N N . GLY A 1 111 ? 26.829 -17.480 -30.436 1.00 55.81 111 GLY A N 1
ATOM 883 C CA . GLY A 1 111 ? 27.698 -17.222 -29.298 1.00 55.81 111 GLY A CA 1
ATOM 884 C C . GLY A 1 111 ? 27.315 -15.974 -28.514 1.00 55.81 111 GLY A C 1
ATOM 885 O O . GLY A 1 111 ? 27.753 -14.875 -28.834 1.00 55.81 111 GLY A O 1
ATOM 886 N N . ARG A 1 112 ? 26.575 -16.168 -27.422 1.00 50.47 112 ARG A N 1
ATOM 887 C CA . ARG A 1 112 ? 26.645 -15.351 -26.203 1.00 50.47 112 ARG A CA 1
ATOM 888 C C . ARG A 1 112 ? 26.004 -16.153 -25.077 1.00 50.47 112 ARG A C 1
ATOM 890 O O . ARG A 1 112 ? 24.892 -16.644 -25.231 1.00 50.47 112 ARG A O 1
ATOM 897 N N . GLY A 1 113 ? 26.772 -16.363 -24.010 1.00 52.53 113 GLY A N 1
ATOM 898 C CA . GLY A 1 113 ? 26.333 -17.096 -22.830 1.00 52.53 113 GLY A CA 1
ATOM 899 C C . GLY A 1 113 ? 25.100 -16.456 -22.201 1.00 52.53 113 GLY A C 1
ATOM 900 O O . GLY A 1 113 ? 24.874 -15.254 -22.337 1.00 52.53 113 GLY A O 1
ATOM 901 N N . GLU A 1 114 ? 24.314 -17.289 -21.533 1.00 51.28 114 GLU A N 1
ATOM 902 C CA . GLU A 1 114 ? 23.125 -16.894 -20.793 1.00 51.28 114 GLU A CA 1
ATOM 903 C C . GLU A 1 114 ? 23.533 -15.929 -19.670 1.00 51.28 114 GLU A C 1
ATOM 905 O O . GLU A 1 114 ? 24.200 -16.313 -18.708 1.00 51.28 114 GLU A O 1
ATOM 910 N N . ILE A 1 115 ? 23.201 -14.647 -19.820 1.00 53.12 115 ILE A N 1
ATOM 911 C CA . ILE A 1 115 ? 23.257 -13.712 -18.700 1.00 53.12 115 ILE A CA 1
ATOM 912 C C . ILE A 1 115 ? 22.031 -14.050 -17.856 1.00 53.12 115 ILE A C 1
ATOM 914 O O . ILE A 1 115 ? 20.907 -13.797 -18.261 1.00 53.12 115 ILE A O 1
ATOM 918 N N . VAL A 1 116 ? 22.239 -14.705 -16.717 1.00 54.53 116 VAL A N 1
ATOM 919 C CA . VAL A 1 116 ? 21.168 -14.938 -15.747 1.00 54.53 116 VAL A CA 1
ATOM 920 C C . VAL A 1 116 ? 21.156 -13.740 -14.810 1.00 54.53 116 VAL A C 1
ATOM 922 O O . VAL A 1 116 ? 21.952 -13.668 -13.870 1.00 54.53 116 VAL A O 1
ATOM 925 N N . TYR A 1 117 ? 20.285 -12.769 -15.081 1.00 56.75 117 TYR A N 1
ATOM 926 C CA . TYR A 1 117 ? 20.010 -11.715 -14.114 1.00 56.75 117 TYR A CA 1
ATOM 927 C C . TYR A 1 117 ? 19.032 -12.240 -13.060 1.00 56.75 117 TYR A C 1
ATOM 929 O O . TYR A 1 117 ? 17.859 -12.475 -13.336 1.00 56.75 117 TYR A O 1
ATOM 937 N N . VAL A 1 118 ? 19.526 -12.437 -11.838 1.00 57.81 118 VAL A N 1
ATOM 938 C CA . VAL A 1 118 ? 18.687 -12.779 -10.687 1.00 57.81 118 VAL A CA 1
ATOM 939 C C . VAL A 1 118 ? 18.199 -11.467 -10.067 1.00 57.81 118 VAL A C 1
ATOM 941 O O . VAL A 1 118 ? 19.037 -10.700 -9.577 1.00 57.81 118 VAL A O 1
ATOM 944 N N . PRO A 1 119 ? 16.885 -11.167 -10.084 1.00 54.09 119 PRO A N 1
ATOM 945 C CA . PRO A 1 119 ? 16.369 -9.991 -9.399 1.00 54.09 119 PRO A CA 1
ATOM 946 C C . PRO A 1 119 ? 16.696 -10.105 -7.911 1.00 54.09 119 PRO A C 1
ATOM 948 O O . PRO A 1 119 ? 16.690 -11.200 -7.342 1.00 54.09 119 PRO A O 1
ATOM 951 N N . LYS A 1 120 ? 17.000 -8.982 -7.257 1.00 55.72 120 LYS A N 1
ATOM 952 C CA . LYS A 1 120 ? 17.188 -9.028 -5.806 1.00 55.72 120 LYS A CA 1
ATOM 953 C C . LYS A 1 120 ? 15.833 -9.359 -5.178 1.00 55.72 120 LYS A C 1
ATOM 955 O O . LYS A 1 120 ? 14.868 -8.621 -5.366 1.00 55.72 120 LYS A O 1
ATOM 960 N N . SER A 1 121 ? 15.768 -10.473 -4.463 1.00 55.00 121 SER A N 1
ATOM 961 C CA . SER A 1 121 ? 14.603 -10.841 -3.666 1.00 55.00 121 SER A CA 1
ATOM 962 C C . SER A 1 121 ? 14.465 -9.886 -2.479 1.00 55.00 121 SER A C 1
ATOM 964 O O . SER A 1 121 ? 15.470 -9.569 -1.835 1.00 55.00 121 SER A O 1
ATOM 966 N N . GLY A 1 122 ? 13.236 -9.458 -2.200 1.00 58.22 122 GLY A N 1
ATOM 967 C CA . GLY A 1 122 ? 12.855 -8.844 -0.933 1.00 58.22 122 GLY A CA 1
ATOM 968 C C . GLY A 1 122 ? 12.604 -7.343 -0.911 1.00 58.22 122 GLY A C 1
ATOM 969 O O . GLY A 1 122 ? 12.583 -6.697 -1.958 1.00 58.22 122 GLY A O 1
ATOM 970 N N . ASN A 1 123 ? 12.439 -6.793 0.302 1.00 68.19 123 ASN A N 1
ATOM 971 C CA . ASN A 1 123 ? 12.189 -5.367 0.580 1.00 68.19 123 ASN A CA 1
ATOM 972 C C . ASN A 1 123 ? 13.337 -4.452 0.131 1.00 68.19 123 ASN A C 1
ATOM 974 O O . ASN A 1 123 ? 14.135 -3.949 0.930 1.00 68.19 123 ASN A O 1
ATOM 978 N N . GLN A 1 124 ? 13.466 -4.204 -1.165 1.00 66.94 124 GLN A N 1
ATOM 979 C CA . GLN A 1 124 ? 14.541 -3.349 -1.664 1.00 66.94 124 GLN A CA 1
ATOM 980 C C . GLN A 1 124 ? 14.345 -1.878 -1.280 1.00 66.94 124 GLN A C 1
ATOM 982 O O . GLN A 1 124 ? 15.297 -1.088 -1.328 1.00 66.94 124 GLN A O 1
ATOM 987 N N . SER A 1 125 ? 13.119 -1.498 -0.917 1.00 75.31 125 SER A N 1
ATOM 988 C CA . SER A 1 125 ? 12.791 -0.148 -0.485 1.00 75.31 125 SER A CA 1
ATOM 989 C C . SER A 1 125 ? 13.015 0.085 1.010 1.00 75.31 125 SER A C 1
ATOM 991 O O . SER A 1 125 ? 13.305 1.217 1.385 1.00 75.31 125 SER A O 1
ATOM 993 N N . GLY A 1 126 ? 12.915 -0.953 1.849 1.00 81.69 126 GLY A N 1
ATOM 994 C CA . GLY A 1 126 ? 12.771 -0.832 3.309 1.00 81.69 126 GLY A CA 1
ATOM 995 C C . GLY A 1 126 ? 11.375 -0.352 3.744 1.00 81.69 126 GLY A C 1
ATOM 996 O O . GLY A 1 126 ? 11.089 -0.188 4.936 1.00 81.69 126 GLY A O 1
ATOM 997 N N . HIS A 1 127 ? 10.486 -0.126 2.781 1.00 88.44 127 HIS A N 1
ATOM 998 C CA . HIS A 1 127 ? 9.208 0.560 2.918 1.00 88.44 127 HIS A CA 1
ATOM 999 C C . HIS A 1 127 ? 8.024 -0.260 2.402 1.00 88.44 127 HIS A C 1
ATOM 1001 O O . HIS A 1 127 ? 6.895 0.144 2.648 1.00 88.44 127 HIS A O 1
ATOM 1007 N N . ASP A 1 128 ? 8.267 -1.429 1.806 1.00 91.75 128 ASP A N 1
ATOM 1008 C CA . ASP A 1 128 ? 7.207 -2.341 1.371 1.00 91.75 128 ASP A CA 1
ATOM 1009 C C . ASP A 1 128 ? 6.621 -3.040 2.609 1.00 91.75 128 ASP A C 1
ATOM 1011 O O . ASP A 1 128 ? 7.349 -3.365 3.561 1.00 91.75 128 ASP A O 1
ATOM 1015 N N . ARG A 1 129 ? 5.298 -3.177 2.668 1.00 92.31 129 ARG A N 1
ATOM 1016 C CA . ARG A 1 129 ? 4.563 -3.607 3.861 1.00 92.31 129 ARG A CA 1
ATOM 1017 C C . ARG A 1 129 ? 3.469 -4.590 3.473 1.00 92.31 129 ARG A C 1
A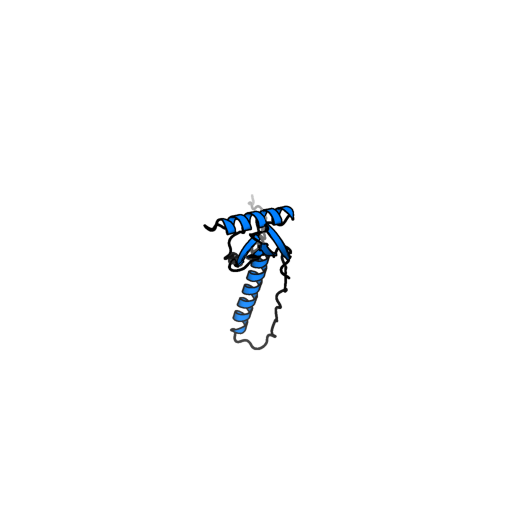TOM 1019 O O . ARG A 1 129 ? 2.673 -4.335 2.572 1.00 92.31 129 ARG A O 1
ATOM 1026 N N . TRP A 1 130 ? 3.367 -5.653 4.254 1.00 95.19 130 TRP A N 1
ATOM 1027 C CA . TRP A 1 130 ? 2.150 -6.431 4.392 1.00 95.19 130 TRP A CA 1
ATOM 1028 C C . TRP A 1 130 ? 1.521 -6.063 5.730 1.00 95.19 130 TRP A C 1
ATOM 1030 O O . TRP A 1 130 ? 2.140 -6.231 6.779 1.00 95.19 130 TRP A O 1
ATOM 1040 N N . ILE A 1 131 ? 0.309 -5.523 5.712 1.00 96.81 131 ILE A N 1
ATOM 1041 C CA . ILE A 1 131 ? -0.387 -5.095 6.925 1.00 96.81 131 ILE A CA 1
ATOM 1042 C C . ILE A 1 131 ? -1.638 -5.933 7.098 1.00 96.81 131 ILE A C 1
ATOM 1044 O O . ILE A 1 131 ? -2.450 -6.049 6.183 1.00 96.81 131 ILE A O 1
ATOM 1048 N N . THR A 1 132 ? -1.821 -6.477 8.299 1.00 97.88 132 THR A N 1
ATOM 1049 C CA . THR A 1 132 ? -3.098 -7.072 8.689 1.00 97.88 132 THR A CA 1
ATOM 1050 C C . THR A 1 132 ? -3.805 -6.172 9.687 1.00 97.88 132 THR A C 1
ATOM 1052 O O . THR A 1 132 ? -3.207 -5.784 10.693 1.00 97.88 132 THR A O 1
ATOM 1055 N N . TYR A 1 133 ? -5.077 -5.885 9.440 1.00 98.25 133 TYR A N 1
ATOM 1056 C CA . TYR A 1 133 ? -5.916 -5.034 10.272 1.00 98.25 133 TYR A CA 1
ATOM 1057 C C . TYR A 1 133 ? -7.153 -5.792 10.747 1.00 98.25 133 TYR A C 1
ATOM 1059 O O . TYR A 1 133 ? -7.883 -6.387 9.953 1.00 98.25 133 TYR A O 1
ATOM 1067 N N . ASN A 1 134 ? -7.424 -5.762 12.049 1.00 97.69 134 ASN A N 1
ATOM 1068 C CA . ASN A 1 134 ? -8.650 -6.324 12.601 1.00 97.69 134 ASN A CA 1
ATOM 1069 C C . ASN A 1 134 ? -9.707 -5.218 12.779 1.00 97.69 134 ASN A C 1
ATOM 1071 O O . ASN A 1 134 ? -9.619 -4.455 13.743 1.00 97.69 134 ASN A O 1
ATOM 1075 N N . PRO A 1 135 ? -10.758 -5.150 11.937 1.00 95.00 135 PRO A N 1
ATOM 1076 C CA . PRO A 1 135 ? -11.757 -4.079 12.009 1.00 95.00 135 PRO A CA 1
ATOM 1077 C C . PRO A 1 135 ? -12.610 -4.102 13.285 1.00 95.00 135 PRO A C 1
ATOM 1079 O O . PRO A 1 135 ? -13.315 -3.137 13.565 1.00 95.00 135 PRO A O 1
ATOM 1082 N N . LYS A 1 136 ? -12.568 -5.187 14.075 1.00 95.06 136 LYS A N 1
ATOM 1083 C CA . LYS A 1 136 ? -13.301 -5.289 15.347 1.00 95.06 136 LYS A CA 1
ATOM 1084 C C . LYS A 1 136 ? -12.516 -4.736 16.533 1.00 95.06 136 LYS A C 1
ATOM 1086 O O . LYS A 1 136 ? -13.127 -4.262 17.485 1.00 95.06 136 LYS A O 1
ATOM 1091 N N . THR A 1 137 ? -11.190 -4.846 16.503 1.00 96.62 137 THR A N 1
ATOM 1092 C CA . THR A 1 137 ? -10.308 -4.467 17.623 1.00 96.62 137 THR A CA 1
ATOM 1093 C C . THR A 1 137 ? -9.393 -3.290 17.295 1.00 96.62 137 THR A C 1
ATOM 1095 O O . THR A 1 137 ? -8.723 -2.786 18.191 1.00 96.62 137 THR A O 1
ATOM 1098 N N . SER A 1 138 ? -9.357 -2.855 16.033 1.00 95.56 138 SER A N 1
ATOM 1099 C CA . SER A 1 138 ? -8.399 -1.888 15.486 1.00 95.56 138 SER A CA 1
ATOM 1100 C C . SER A 1 138 ? -6.931 -2.305 15.628 1.00 95.56 138 SER A C 1
ATOM 1102 O O . SER A 1 138 ? -6.035 -1.471 15.540 1.00 95.56 138 SER A O 1
ATOM 1104 N N . GLU A 1 139 ? -6.670 -3.594 15.848 1.00 97.62 139 GLU A N 1
ATOM 1105 C CA . GLU A 1 139 ? -5.313 -4.128 15.926 1.00 97.62 139 GLU A CA 1
ATOM 1106 C C . GLU A 1 139 ? -4.648 -4.095 14.545 1.00 97.62 139 GLU A C 1
ATOM 1108 O O . GLU A 1 139 ? -5.241 -4.538 13.557 1.00 97.62 139 GLU A O 1
ATOM 1113 N N . ILE A 1 140 ? -3.417 -3.582 14.495 1.00 98.12 140 ILE A N 1
ATOM 1114 C CA . ILE A 1 140 ? -2.575 -3.511 13.299 1.00 98.12 140 ILE A CA 1
ATOM 1115 C C . ILE A 1 140 ? -1.334 -4.362 13.542 1.00 98.12 140 ILE A C 1
ATOM 1117 O O . ILE A 1 140 ? -0.553 -4.073 14.451 1.00 98.12 140 ILE A O 1
ATOM 1121 N N . ASN A 1 141 ? -1.124 -5.360 12.685 1.00 97.00 141 ASN A N 1
ATOM 1122 C CA . ASN A 1 141 ? 0.161 -6.040 12.573 1.00 97.00 141 ASN A CA 1
ATOM 1123 C C . ASN A 1 141 ? 0.826 -5.629 11.264 1.00 97.00 141 ASN A C 1
ATOM 1125 O O . ASN A 1 141 ? 0.207 -5.677 10.202 1.00 97.00 141 ASN A O 1
ATOM 1129 N N . ASP A 1 142 ? 2.082 -5.215 11.373 1.00 95.44 142 ASP A N 1
ATOM 1130 C CA . ASP A 1 142 ? 2.884 -4.669 10.287 1.00 95.44 142 ASP A CA 1
ATOM 1131 C C . ASP A 1 142 ? 4.088 -5.572 10.046 1.00 95.44 142 ASP A C 1
ATOM 1133 O O . ASP A 1 142 ? 4.943 -5.740 10.923 1.00 95.44 142 ASP A O 1
ATOM 1137 N N . TYR A 1 143 ? 4.129 -6.145 8.851 1.00 92.50 143 TYR A N 1
ATOM 1138 C CA . TYR A 1 143 ? 5.184 -7.018 8.388 1.00 92.50 143 TYR A CA 1
ATOM 1139 C C . TYR A 1 143 ? 5.933 -6.308 7.261 1.00 92.50 143 TYR A C 1
ATOM 1141 O O . TYR A 1 143 ? 5.360 -5.944 6.236 1.00 92.50 143 TYR A O 1
ATOM 1149 N N . LEU A 1 144 ? 7.241 -6.137 7.437 1.00 86.75 144 LEU A N 1
ATOM 1150 C CA . LEU A 1 144 ? 8.132 -5.794 6.333 1.00 86.75 144 LEU A CA 1
ATOM 1151 C C . LEU A 1 144 ? 8.100 -6.952 5.330 1.00 86.75 144 LEU A C 1
ATOM 1153 O O . LEU A 1 144 ? 8.504 -8.057 5.695 1.00 86.75 144 LEU A O 1
ATOM 1157 N N . ASP A 1 145 ? 7.609 -6.700 4.112 1.00 74.19 145 ASP A N 1
ATOM 1158 C CA . ASP A 1 145 ? 7.585 -7.710 3.040 1.00 74.19 145 ASP A CA 1
ATOM 1159 C C . ASP A 1 145 ? 9.030 -8.169 2.788 1.00 74.19 145 ASP A C 1
ATOM 1161 O O . ASP A 1 145 ? 9.893 -7.302 2.687 1.00 74.19 145 ASP A O 1
ATOM 1165 N N . GLN A 1 146 ? 9.335 -9.473 2.832 1.00 56.62 146 GLN A N 1
ATOM 1166 C CA . GLN A 1 146 ? 10.717 -9.996 2.900 1.00 56.62 146 GLN A CA 1
ATOM 1167 C C . GLN A 1 146 ? 11.306 -10.406 1.567 1.00 56.62 146 GLN A C 1
ATOM 1169 O O . GLN A 1 146 ? 10.588 -10.938 0.696 1.00 56.62 146 GLN A O 1
#